Protein AF-A0A081BKL6-F1 (afdb_monomer_lite)

Structure (mmCIF, N/CA/C/O backbone):
data_AF-A0A081BKL6-F1
#
_entry.id   AF-A0A081BKL6-F1
#
loop_
_atom_site.group_PDB
_atom_site.id
_atom_site.type_symbol
_atom_site.label_atom_id
_atom_site.label_alt_id
_atom_site.label_comp_id
_atom_site.label_asym_id
_atom_site.label_entity_id
_atom_site.label_seq_id
_atom_site.pdbx_PDB_ins_code
_atom_site.Cartn_x
_atom_site.Cartn_y
_atom_site.Cartn_z
_atom_site.occupancy
_atom_site.B_iso_or_equiv
_atom_site.auth_seq_id
_atom_site.auth_comp_id
_atom_site.auth_asym_id
_atom_site.auth_atom_id
_atom_site.pdbx_PDB_model_num
ATOM 1 N N . MET A 1 1 ? 18.993 17.567 -8.630 1.00 34.62 1 MET A N 1
ATOM 2 C CA . MET A 1 1 ? 18.704 16.857 -7.366 1.00 34.62 1 MET A CA 1
ATOM 3 C C . MET A 1 1 ? 18.524 15.387 -7.707 1.00 34.62 1 MET A C 1
ATOM 5 O O . MET A 1 1 ? 17.748 15.100 -8.603 1.00 34.62 1 MET A O 1
ATOM 9 N N . LYS A 1 2 ? 19.316 14.486 -7.110 1.00 30.59 2 LYS A N 1
ATOM 10 C CA . LYS A 1 2 ? 19.185 13.032 -7.303 1.00 30.59 2 LYS A CA 1
ATOM 11 C C . LYS A 1 2 ? 18.129 12.534 -6.322 1.00 30.59 2 LYS A C 1
ATOM 13 O O . LYS A 1 2 ? 18.415 12.467 -5.129 1.00 30.59 2 LYS A O 1
ATOM 18 N N . TYR A 1 3 ? 16.925 12.263 -6.805 1.00 38.97 3 TYR A N 1
ATOM 19 C CA . TYR A 1 3 ? 15.887 11.659 -5.983 1.00 38.97 3 TYR A CA 1
ATOM 20 C C . TYR A 1 3 ? 16.111 10.147 -5.944 1.00 38.97 3 TYR A C 1
ATOM 22 O O . TYR A 1 3 ? 16.070 9.471 -6.963 1.00 38.97 3 TYR A O 1
ATOM 30 N N . VAL A 1 4 ? 16.517 9.719 -4.748 1.00 36.31 4 VAL A N 1
ATOM 31 C CA . VAL A 1 4 ? 16.316 8.433 -4.069 1.00 36.31 4 VAL A CA 1
ATOM 32 C C . VAL A 1 4 ? 15.836 7.276 -4.952 1.00 36.31 4 VAL A C 1
ATOM 34 O O . VAL A 1 4 ? 14.727 7.302 -5.472 1.00 36.31 4 VAL A O 1
ATOM 37 N N . ASP A 1 5 ? 16.658 6.225 -5.003 1.00 36.34 5 ASP A N 1
ATOM 38 C CA . ASP A 1 5 ? 16.342 4.862 -5.446 1.00 36.34 5 ASP A CA 1
ATOM 39 C C . ASP A 1 5 ? 15.130 4.260 -4.693 1.00 36.34 5 ASP A C 1
ATOM 41 O O . ASP A 1 5 ? 15.275 3.352 -3.876 1.00 36.34 5 ASP A O 1
ATOM 45 N N . ILE A 1 6 ? 13.915 4.750 -4.940 1.00 45.50 6 ILE A N 1
ATOM 46 C CA . ILE A 1 6 ? 12.674 4.110 -4.465 1.00 45.50 6 ILE A CA 1
ATOM 47 C C . ILE A 1 6 ? 12.237 2.967 -5.416 1.00 45.50 6 ILE A C 1
ATOM 49 O O . ILE A 1 6 ? 11.470 2.090 -5.027 1.00 45.50 6 ILE A O 1
ATOM 53 N N . ASN A 1 7 ? 12.794 2.887 -6.631 1.00 44.91 7 ASN A N 1
ATOM 54 C CA . ASN A 1 7 ? 12.101 2.302 -7.792 1.00 44.91 7 ASN A CA 1
ATOM 55 C C . ASN A 1 7 ? 12.393 0.843 -8.200 1.00 44.91 7 ASN A C 1
ATOM 57 O O . ASN A 1 7 ? 12.096 0.468 -9.323 1.00 44.91 7 ASN A O 1
ATOM 61 N N . ILE A 1 8 ? 12.966 -0.041 -7.369 1.00 44.97 8 ILE A N 1
ATOM 62 C CA . ILE A 1 8 ? 13.118 -1.467 -7.794 1.00 44.97 8 ILE A CA 1
ATOM 63 C C . ILE A 1 8 ? 12.778 -2.500 -6.708 1.00 44.97 8 ILE A C 1
ATOM 65 O O . ILE A 1 8 ? 12.430 -3.643 -7.028 1.00 44.97 8 ILE A O 1
ATOM 69 N N . ASN A 1 9 ? 12.825 -2.137 -5.424 1.00 55.34 9 ASN A N 1
ATOM 70 C CA . ASN A 1 9 ? 12.685 -3.130 -4.355 1.00 55.34 9 ASN A CA 1
ATOM 71 C C . ASN A 1 9 ? 11.276 -3.266 -3.778 1.00 55.34 9 ASN A C 1
ATOM 73 O O . ASN A 1 9 ? 10.940 -4.365 -3.348 1.00 55.34 9 ASN A O 1
ATOM 77 N N . TYR A 1 10 ? 10.415 -2.246 -3.847 1.00 60.47 10 TYR A N 1
ATOM 78 C CA . TYR A 1 10 ? 9.062 -2.338 -3.279 1.00 60.47 10 TYR A CA 1
ATOM 79 C C . TYR A 1 10 ? 8.246 -3.486 -3.881 1.00 60.47 10 TYR A C 1
ATOM 81 O O . TYR A 1 10 ? 7.680 -4.303 -3.155 1.00 60.47 10 TYR A O 1
ATOM 89 N N . ARG A 1 11 ? 8.264 -3.637 -5.211 1.00 64.44 11 ARG A N 1
ATOM 90 C CA . ARG A 1 11 ? 7.564 -4.742 -5.878 1.00 64.44 11 ARG A CA 1
ATOM 91 C C . ARG A 1 11 ? 8.111 -6.110 -5.466 1.00 64.44 11 ARG A C 1
ATOM 93 O O . ARG A 1 11 ? 7.344 -7.043 -5.288 1.00 64.44 11 ARG A O 1
ATOM 100 N N . LYS A 1 12 ? 9.424 -6.250 -5.279 1.00 66.62 12 LYS A N 1
ATOM 101 C CA . LYS A 1 12 ? 10.034 -7.530 -4.876 1.00 66.62 12 LYS A CA 1
ATOM 102 C C . LYS A 1 12 ? 9.821 -7.850 -3.399 1.00 66.62 12 LYS A C 1
ATOM 104 O O . LYS A 1 12 ? 9.697 -9.016 -3.039 1.00 66.62 12 LYS A O 1
ATOM 109 N N . GLU A 1 13 ? 9.816 -6.833 -2.547 1.00 70.12 13 GLU A N 1
ATOM 110 C CA . GLU A 1 13 ? 9.732 -6.995 -1.098 1.00 70.12 13 GLU A CA 1
ATOM 111 C C . GLU A 1 13 ? 8.296 -7.218 -0.620 1.00 70.12 13 GLU A C 1
ATOM 113 O O . GLU A 1 13 ? 8.091 -7.998 0.315 1.00 70.12 13 GLU A O 1
ATOM 118 N N . TYR A 1 14 ? 7.316 -6.585 -1.274 1.00 71.88 14 TYR A N 1
ATOM 119 C CA . TYR A 1 14 ? 5.933 -6.522 -0.799 1.00 71.88 14 TYR A CA 1
ATOM 120 C C . TYR A 1 14 ? 4.947 -7.380 -1.603 1.00 71.88 14 TYR A C 1
ATOM 122 O O . TYR A 1 14 ? 3.940 -7.805 -1.035 1.00 71.88 14 TYR A O 1
ATOM 130 N N . LEU A 1 15 ? 5.217 -7.690 -2.877 1.00 79.25 15 LEU A N 1
ATOM 131 C CA . LEU A 1 15 ? 4.303 -8.498 -3.693 1.00 79.25 15 LEU A CA 1
ATOM 132 C C . LEU A 1 15 ? 4.102 -9.900 -3.093 1.00 79.25 15 LEU A C 1
ATOM 134 O O . LEU A 1 15 ? 5.042 -10.568 -2.658 1.00 79.25 15 LEU A O 1
ATOM 138 N N . HIS A 1 16 ? 2.845 -10.328 -3.051 1.00 82.69 16 HIS A N 1
ATOM 139 C CA . HIS A 1 16 ? 2.324 -11.545 -2.426 1.00 82.69 16 HIS A CA 1
ATOM 140 C C . HIS A 1 16 ? 2.606 -11.692 -0.922 1.00 82.69 16 HIS A C 1
ATOM 142 O O . HIS A 1 16 ? 2.355 -12.755 -0.342 1.00 82.69 16 HIS A O 1
ATOM 148 N N . ARG A 1 17 ? 3.091 -10.642 -0.249 1.00 84.44 17 ARG A N 1
ATOM 149 C CA . ARG A 1 17 ? 3.226 -10.621 1.210 1.00 84.44 17 ARG A CA 1
ATOM 150 C C . ARG A 1 17 ? 1.942 -10.131 1.861 1.00 84.44 17 ARG A C 1
ATOM 152 O O . ARG A 1 17 ? 1.209 -9.326 1.296 1.00 84.44 17 ARG A O 1
ATOM 159 N N . ILE A 1 18 ? 1.711 -10.584 3.091 1.00 87.06 18 ILE A N 1
ATOM 160 C CA . ILE A 1 18 ? 0.679 -10.001 3.948 1.00 87.06 18 ILE A CA 1
ATOM 161 C C . ILE A 1 18 ? 1.197 -8.660 4.464 1.00 87.06 18 ILE A C 1
ATOM 163 O O . ILE A 1 18 ? 2.248 -8.608 5.112 1.00 87.06 18 ILE A O 1
ATOM 167 N N . ALA A 1 19 ? 0.439 -7.604 4.208 1.00 85.88 19 ALA A N 1
ATOM 168 C CA . ALA A 1 19 ? 0.707 -6.255 4.665 1.00 85.88 19 ALA A CA 1
ATOM 169 C C . ALA A 1 19 ? -0.518 -5.663 5.370 1.00 85.88 19 ALA A C 1
ATOM 171 O O . ALA A 1 19 ? -1.643 -6.142 5.212 1.00 85.88 19 ALA A O 1
ATOM 172 N N . GLN A 1 20 ? -0.273 -4.628 6.162 1.00 88.12 20 GLN A N 1
ATOM 173 C CA . GLN A 1 20 ? -1.281 -3.761 6.745 1.00 88.12 20 GLN A CA 1
ATOM 174 C C . GLN A 1 20 ? -1.065 -2.348 6.201 1.00 88.12 20 GLN A C 1
ATOM 176 O O . GLN A 1 20 ? 0.027 -1.799 6.363 1.00 88.12 20 GLN A O 1
ATOM 181 N N . ALA A 1 21 ? -2.092 -1.786 5.570 1.00 87.06 21 ALA A N 1
ATOM 182 C CA . ALA A 1 21 ? -2.146 -0.402 5.122 1.00 87.06 21 ALA A CA 1
ATOM 183 C C . ALA A 1 21 ? -2.964 0.425 6.122 1.00 87.06 21 ALA A C 1
ATOM 185 O O . ALA A 1 21 ? -4.067 0.032 6.499 1.00 87.06 21 ALA A O 1
ATOM 186 N N . ILE A 1 22 ? -2.407 1.551 6.565 1.00 88.50 22 ILE A N 1
ATOM 187 C CA . ILE A 1 22 ? -3.076 2.543 7.411 1.00 88.50 22 ILE A CA 1
ATOM 188 C C . ILE A 1 22 ? -3.341 3.764 6.537 1.00 88.50 22 ILE A C 1
ATOM 190 O O . ILE A 1 22 ? -2.398 4.359 6.015 1.00 88.50 22 ILE A O 1
ATOM 194 N N . PHE A 1 23 ? -4.606 4.121 6.362 1.00 89.38 23 PHE A N 1
ATOM 195 C CA . PHE A 1 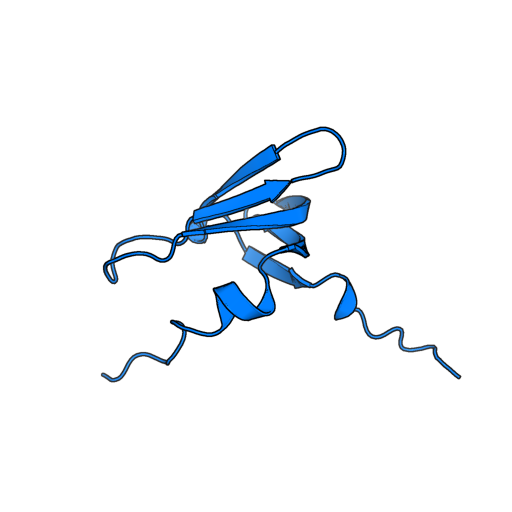23 ? -5.045 5.223 5.513 1.00 89.38 23 PHE A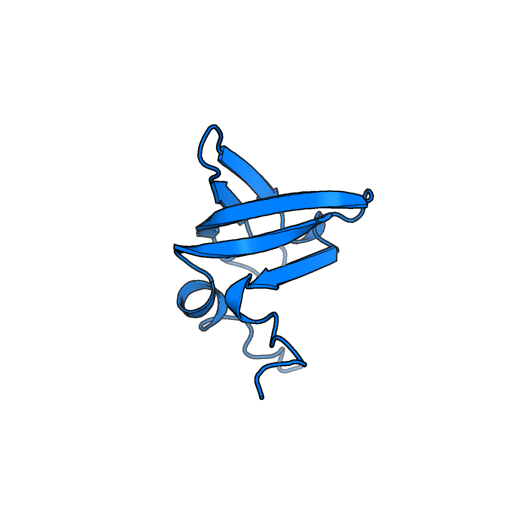 CA 1
ATOM 196 C C . PHE A 1 23 ? -5.053 6.546 6.274 1.00 89.38 23 PHE A C 1
ATOM 198 O O . PHE A 1 23 ? -5.166 6.587 7.501 1.00 89.38 23 PHE A O 1
ATOM 205 N N . LYS A 1 24 ? -4.953 7.653 5.535 1.00 89.94 24 LYS A N 1
ATOM 206 C CA . LYS A 1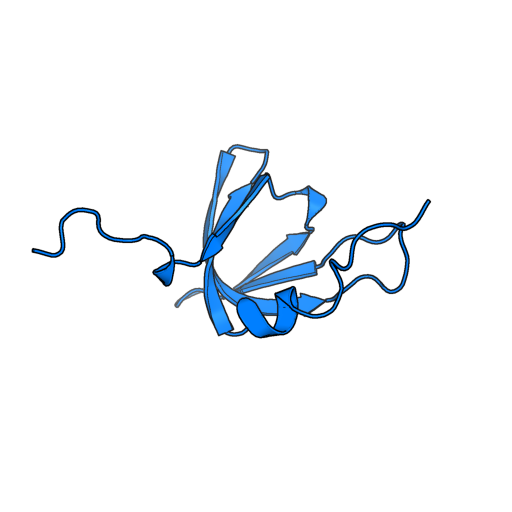 24 ? -4.941 9.008 6.116 1.00 89.94 24 LYS A CA 1
ATOM 207 C C . LYS A 1 24 ? -6.253 9.395 6.801 1.00 89.94 24 LYS A C 1
ATOM 209 O O . LYS A 1 24 ? -6.260 10.307 7.623 1.00 89.94 24 LYS A O 1
ATOM 214 N N . ASP A 1 25 ? -7.349 8.723 6.466 1.00 93.12 25 ASP A N 1
ATOM 215 C CA . ASP A 1 25 ? -8.652 8.877 7.119 1.00 93.12 25 ASP A CA 1
ATOM 216 C C . ASP A 1 25 ? -8.801 8.022 8.394 1.00 93.12 25 ASP A C 1
ATOM 218 O O . ASP A 1 25 ? -9.809 8.122 9.094 1.00 93.12 25 ASP A O 1
ATOM 222 N N . GLY A 1 26 ? -7.786 7.217 8.726 1.00 91.19 26 GLY A N 1
ATOM 223 C CA . GLY A 1 26 ? -7.766 6.323 9.879 1.00 91.19 26 GLY A CA 1
ATOM 224 C C . GLY A 1 26 ? -8.282 4.909 9.603 1.00 91.19 26 GLY A C 1
ATOM 225 O O . GLY A 1 26 ? -8.250 4.085 10.520 1.00 91.19 26 GLY A O 1
ATOM 226 N N . GLN A 1 27 ? -8.729 4.594 8.381 1.00 91.62 27 GLN A N 1
ATOM 227 C CA . GLN A 1 27 ? -9.055 3.221 7.992 1.00 91.62 27 GLN A CA 1
ATOM 228 C C . GLN A 1 27 ? -7.796 2.341 8.046 1.00 91.62 27 GLN A C 1
ATOM 230 O O . GLN A 1 27 ? -6.675 2.800 7.814 1.00 91.62 27 GLN A O 1
ATOM 235 N N . VAL A 1 28 ? -7.970 1.057 8.364 1.00 90.19 28 VAL A N 1
ATOM 236 C CA . VAL A 1 28 ? -6.879 0.077 8.382 1.00 90.19 28 VAL A CA 1
ATOM 237 C C . VAL A 1 28 ? -7.312 -1.161 7.621 1.00 90.19 28 VAL A C 1
ATOM 239 O O . VAL A 1 28 ? -8.279 -1.808 8.010 1.00 90.19 28 VAL A O 1
ATOM 242 N N . GLU A 1 29 ? -6.552 -1.519 6.589 1.00 89.19 29 GLU A N 1
ATOM 243 C CA . GLU A 1 29 ? -6.790 -2.725 5.797 1.00 89.19 29 GLU A CA 1
ATOM 244 C C . GLU A 1 29 ? -5.614 -3.683 5.896 1.00 89.19 29 GLU A C 1
ATOM 246 O O . GLU A 1 29 ? -4.447 -3.282 5.874 1.00 89.19 29 GLU A O 1
ATOM 251 N N . ARG A 1 30 ? -5.913 -4.979 5.995 1.00 89.44 30 ARG A N 1
ATOM 252 C CA . ARG A 1 30 ? -4.900 -6.029 6.093 1.00 89.44 30 ARG A CA 1
ATOM 253 C C . ARG A 1 30 ? -5.196 -7.145 5.111 1.00 89.44 30 ARG A C 1
ATOM 255 O O . ARG A 1 30 ? -6.251 -7.763 5.165 1.00 89.44 30 ARG A O 1
ATOM 262 N N . GLY A 1 31 ? -4.208 -7.484 4.297 1.00 89.62 31 GLY A N 1
ATOM 263 C CA . GLY A 1 31 ? -4.317 -8.595 3.363 1.00 89.62 31 GLY A CA 1
ATOM 264 C C . GLY A 1 31 ? -3.047 -8.784 2.554 1.00 89.62 31 GLY A C 1
ATOM 265 O O . GLY A 1 31 ? -1.985 -8.262 2.897 1.00 89.62 31 GLY A O 1
ATOM 266 N N . ARG A 1 32 ? -3.140 -9.585 1.500 1.00 89.88 32 ARG A N 1
ATOM 267 C CA . ARG A 1 32 ? -2.037 -9.854 0.583 1.00 89.88 32 ARG A CA 1
ATOM 268 C C . ARG A 1 32 ? -1.931 -8.738 -0.450 1.00 89.88 32 ARG A C 1
ATOM 270 O O . ARG A 1 32 ? -2.914 -8.439 -1.111 1.00 89.88 32 ARG A O 1
ATOM 277 N N . LEU A 1 33 ? -0.745 -8.161 -0.621 1.00 86.94 33 LEU A N 1
ATOM 278 C CA . LEU A 1 33 ? -0.492 -7.224 -1.718 1.00 86.94 33 LEU A CA 1
ATOM 279 C C . LEU A 1 33 ? -0.309 -7.997 -3.028 1.00 86.94 33 LEU A C 1
ATOM 281 O O . LEU A 1 33 ? 0.700 -8.676 -3.189 1.00 86.94 33 LEU A O 1
ATOM 285 N N . ASP A 1 34 ? -1.260 -7.911 -3.955 1.00 81.38 34 ASP A N 1
ATOM 286 C CA . ASP A 1 34 ? -1.242 -8.702 -5.200 1.00 81.38 34 ASP A CA 1
ATOM 287 C C . ASP A 1 34 ? -0.863 -7.906 -6.447 1.00 81.38 34 ASP A C 1
ATOM 289 O O . ASP A 1 34 ? -0.351 -8.484 -7.405 1.00 81.38 34 ASP A O 1
ATOM 293 N N . VAL A 1 35 ? -1.068 -6.590 -6.441 1.00 72.31 35 VAL A N 1
ATOM 294 C CA . VAL A 1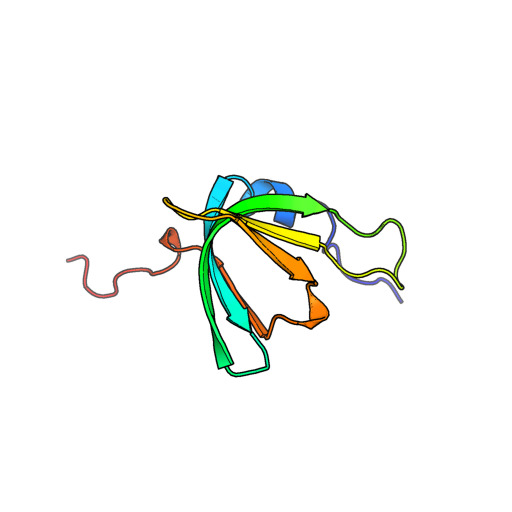 35 ? -0.645 -5.711 -7.534 1.00 72.31 35 VAL A CA 1
ATOM 295 C C . VAL A 1 35 ? -0.021 -4.464 -6.942 1.00 72.31 35 VAL A C 1
ATOM 297 O O . VAL A 1 35 ? -0.556 -3.857 -6.016 1.00 72.31 35 VAL A O 1
ATOM 300 N N . ILE A 1 36 ? 1.132 -4.118 -7.499 1.00 72.44 36 ILE A N 1
ATOM 301 C CA . ILE A 1 36 ? 1.809 -2.846 -7.298 1.00 72.44 36 ILE A CA 1
ATOM 302 C C . ILE A 1 36 ? 2.093 -2.345 -8.708 1.00 72.44 36 ILE A C 1
ATOM 304 O O . ILE A 1 36 ? 2.844 -3.012 -9.439 1.00 72.44 36 ILE A O 1
ATOM 308 N N . ASP A 1 37 ? 1.436 -1.258 -9.100 1.00 76.44 37 ASP A N 1
ATOM 309 C CA . ASP A 1 37 ? 1.753 -0.531 -10.326 1.00 76.44 37 ASP A CA 1
ATOM 310 C C . ASP A 1 37 ? 2.599 0.685 -9.967 1.00 76.44 37 ASP A C 1
ATOM 312 O O . ASP A 1 37 ? 2.232 1.482 -9.096 1.00 76.44 37 ASP A O 1
ATOM 316 N N . GLU A 1 38 ? 3.778 0.747 -10.573 1.00 70.88 38 GLU A N 1
ATOM 317 C CA . GLU A 1 38 ? 4.744 1.813 -10.350 1.00 70.88 38 GLU A CA 1
ATOM 318 C C . GLU A 1 38 ? 4.476 2.909 -11.380 1.00 70.88 38 GLU A C 1
ATOM 320 O O . GLU A 1 38 ? 4.301 2.593 -12.556 1.00 70.88 38 GLU A O 1
ATOM 325 N N . PRO A 1 39 ? 4.414 4.179 -10.964 1.00 73.81 39 PRO A N 1
ATOM 326 C CA . PRO A 1 39 ? 4.152 5.265 -11.890 1.00 73.81 39 PRO A CA 1
ATOM 327 C C . PRO A 1 39 ? 5.26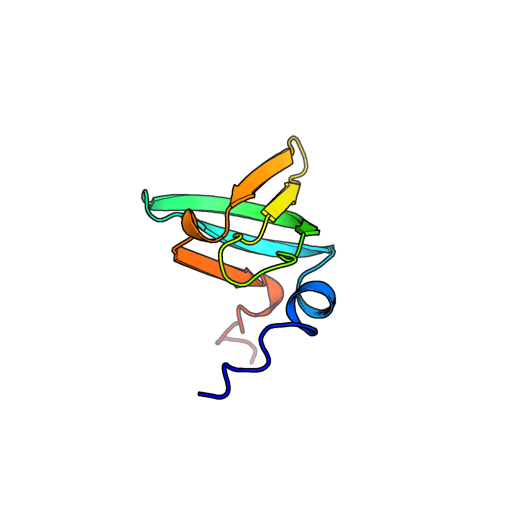8 5.407 -12.938 1.00 73.81 39 PRO A C 1
ATOM 329 O O . PRO A 1 39 ? 6.452 5.383 -12.605 1.00 73.81 39 PRO A O 1
ATOM 332 N N . ASP A 1 40 ? 4.885 5.619 -14.202 1.00 72.56 40 ASP A N 1
ATOM 333 C CA . ASP A 1 40 ? 5.819 5.851 -15.321 1.00 72.56 40 ASP A CA 1
ATOM 334 C C . ASP A 1 40 ? 6.506 7.233 -15.252 1.00 72.56 40 ASP A C 1
ATOM 336 O O . ASP A 1 40 ? 7.495 7.486 -15.947 1.00 72.56 40 ASP A O 1
ATOM 340 N N . ASP A 1 41 ? 5.981 8.143 -14.424 1.00 73.38 41 ASP A N 1
ATOM 341 C CA . ASP A 1 41 ? 6.491 9.498 -14.226 1.00 73.38 41 ASP A CA 1
ATOM 342 C C . ASP A 1 41 ? 6.396 9.970 -12.764 1.00 73.38 41 ASP A C 1
ATOM 344 O O . ASP A 1 41 ? 5.717 9.386 -11.926 1.00 73.38 41 ASP A O 1
ATOM 348 N N . GLU A 1 42 ? 7.093 11.062 -12.450 1.00 66.75 42 GLU A N 1
ATOM 349 C CA . GLU A 1 42 ? 7.171 11.637 -11.098 1.00 66.75 42 GLU A CA 1
ATOM 350 C C . GLU A 1 42 ? 5.868 12.291 -10.598 1.00 66.75 42 GLU A C 1
ATOM 352 O O . GLU A 1 42 ? 5.786 12.685 -9.434 1.00 66.75 42 GLU A O 1
ATOM 357 N N . TYR A 1 43 ? 4.865 12.440 -11.467 1.00 72.31 43 TYR A N 1
ATOM 358 C CA . TYR A 1 43 ? 3.578 13.065 -11.146 1.00 72.31 43 TYR A CA 1
ATOM 359 C C . TYR A 1 43 ? 2.483 12.034 -10.865 1.00 72.31 43 TYR A C 1
ATOM 361 O O . TYR A 1 43 ? 1.424 12.384 -10.335 1.00 72.31 43 TYR A O 1
ATOM 369 N N . SER A 1 44 ? 2.738 10.778 -11.217 1.00 75.12 44 SER A N 1
ATOM 370 C CA . SER A 1 44 ? 1.824 9.663 -11.050 1.00 75.12 44 SER A CA 1
ATOM 371 C C . SER A 1 44 ? 2.050 8.981 -9.700 1.00 75.12 44 SER A C 1
ATOM 373 O O . SER A 1 44 ? 3.146 8.968 -9.144 1.00 75.12 44 SER A O 1
ATOM 375 N N . ASP A 1 45 ? 0.971 8.452 -9.133 1.00 75.75 45 ASP A N 1
ATOM 376 C CA . ASP A 1 45 ? 0.982 7.818 -7.818 1.00 75.75 45 ASP A CA 1
ATOM 377 C C . ASP A 1 45 ? 1.063 6.297 -7.953 1.00 75.75 45 ASP A C 1
ATOM 379 O O . ASP A 1 45 ? 0.645 5.733 -8.965 1.00 75.75 45 ASP A O 1
ATOM 383 N N . PHE A 1 46 ? 1.559 5.627 -6.917 1.00 79.75 46 PHE A N 1
ATOM 384 C CA . PHE A 1 46 ? 1.557 4.170 -6.869 1.00 79.75 46 PHE A CA 1
ATOM 385 C C . PHE A 1 46 ? 0.130 3.641 -6.762 1.00 79.75 46 PHE A C 1
ATOM 387 O O . PHE A 1 46 ? -0.697 4.197 -6.036 1.00 79.75 46 PHE A O 1
ATOM 394 N N . TYR A 1 47 ? -0.136 2.523 -7.432 1.00 83.75 47 TYR A N 1
ATOM 395 C CA . TYR A 1 47 ? -1.407 1.813 -7.334 1.00 83.75 47 TYR A CA 1
ATOM 396 C C . TYR A 1 47 ? -1.214 0.476 -6.628 1.00 83.75 47 TYR A C 1
ATOM 398 O O . TYR A 1 47 ? -0.354 -0.320 -7.011 1.00 83.75 47 TYR A O 1
ATOM 406 N N . PHE A 1 48 ? -2.029 0.215 -5.611 1.00 85.75 48 PHE A N 1
ATOM 407 C CA . PHE A 1 48 ? -1.948 -0.985 -4.790 1.00 85.75 48 PHE A CA 1
ATOM 408 C C . PHE A 1 48 ? -3.264 -1.756 -4.801 1.00 85.75 48 PHE A C 1
ATOM 410 O O . PHE A 1 48 ? -4.350 -1.174 -4.798 1.00 85.75 48 PHE A O 1
ATOM 417 N N . VAL A 1 49 ? -3.154 -3.083 -4.736 1.00 88.88 49 VAL A N 1
ATOM 418 C CA . VAL A 1 49 ? -4.285 -3.988 -4.508 1.00 88.88 49 VAL A CA 1
ATOM 419 C C . VAL A 1 49 ? -3.987 -4.871 -3.306 1.00 88.88 49 VAL A C 1
ATOM 421 O O . VAL A 1 49 ? -3.002 -5.615 -3.316 1.00 88.88 49 VAL A O 1
ATOM 424 N N . ILE A 1 50 ? -4.845 -4.797 -2.287 1.00 87.88 50 ILE A N 1
ATOM 425 C CA . ILE A 1 50 ? -4.862 -5.724 -1.156 1.00 87.88 50 ILE A CA 1
ATOM 426 C C . ILE A 1 50 ? -6.009 -6.713 -1.344 1.00 87.88 50 ILE A C 1
ATOM 428 O O . ILE A 1 50 ? -7.166 -6.320 -1.464 1.00 87.88 50 ILE A O 1
ATOM 432 N N . THR A 1 51 ? -5.686 -7.999 -1.302 1.00 88.88 51 THR A N 1
ATOM 433 C CA . THR A 1 51 ? -6.648 -9.100 -1.353 1.00 88.88 51 THR A CA 1
ATOM 434 C C . THR A 1 51 ? -6.744 -9.763 0.017 1.00 88.88 51 THR A C 1
ATOM 436 O O . THR A 1 51 ? -5.733 -10.141 0.619 1.00 88.88 51 THR A O 1
ATOM 439 N N . THR A 1 52 ? -7.961 -9.901 0.526 1.00 84.31 52 THR A N 1
ATOM 440 C CA . THR A 1 52 ? -8.298 -10.654 1.737 1.00 84.31 52 THR A CA 1
ATOM 441 C C . THR A 1 52 ? -8.867 -12.025 1.355 1.00 84.31 52 THR A C 1
ATOM 443 O O . THR A 1 52 ? -8.907 -12.389 0.181 1.00 84.31 52 THR A O 1
ATOM 446 N N . ASP A 1 53 ? -9.301 -12.815 2.338 1.00 79.81 53 ASP A N 1
ATOM 447 C CA . ASP A 1 53 ? -9.937 -14.110 2.064 1.00 79.81 53 ASP A CA 1
ATOM 448 C C . ASP A 1 53 ? -11.316 -13.969 1.387 1.00 79.81 53 ASP A C 1
ATOM 450 O O . ASP A 1 53 ? -11.796 -14.932 0.787 1.00 79.81 53 ASP A O 1
ATOM 454 N N . SER A 1 54 ? -11.960 -12.798 1.484 1.00 81.81 54 SER A N 1
ATOM 455 C CA . SER A 1 54 ? -13.311 -12.554 0.960 1.00 81.81 54 SER A CA 1
ATOM 456 C C . SER A 1 54 ? -13.373 -11.518 -0.159 1.00 81.81 54 SER A C 1
ATOM 458 O O . SER A 1 54 ? -14.249 -11.631 -1.011 1.00 81.81 54 SER A O 1
ATOM 460 N N . ASP A 1 55 ? -12.465 -10.538 -0.180 1.00 86.06 55 ASP A N 1
ATOM 461 C CA . ASP A 1 55 ? -12.590 -9.344 -1.019 1.00 86.06 55 ASP A CA 1
ATOM 462 C C . ASP A 1 55 ? -11.234 -8.828 -1.519 1.00 86.06 55 ASP A C 1
ATOM 464 O O . ASP A 1 55 ? -10.174 -9.156 -0.987 1.00 86.06 55 ASP A O 1
ATOM 468 N N . SER A 1 56 ? -11.267 -7.971 -2.538 1.00 87.50 56 SER A N 1
ATOM 469 C CA . SER A 1 56 ? -10.104 -7.221 -3.018 1.00 87.50 56 SER A CA 1
ATOM 470 C C . SER A 1 56 ? -10.384 -5.726 -2.964 1.00 87.50 56 SER A C 1
ATOM 472 O O . SER A 1 56 ? -11.419 -5.274 -3.456 1.00 87.50 56 SER A O 1
ATOM 474 N N . PHE A 1 57 ? -9.445 -4.963 -2.419 1.00 84.75 57 PHE A N 1
ATOM 475 C CA . PHE A 1 57 ? -9.531 -3.518 -2.279 1.00 84.75 57 PHE A CA 1
ATOM 476 C C . PHE A 1 57 ? -8.356 -2.839 -2.980 1.00 84.75 57 PHE A C 1
ATOM 478 O O . PHE A 1 57 ? -7.214 -3.296 -2.895 1.00 84.75 57 PHE A O 1
ATOM 485 N N . THR A 1 58 ? -8.641 -1.741 -3.674 1.00 89.38 58 THR A N 1
ATOM 486 C CA . THR A 1 58 ? -7.661 -1.007 -4.477 1.00 89.38 58 THR A CA 1
ATOM 487 C C . THR A 1 58 ? -7.511 0.417 -3.978 1.00 89.38 58 THR A C 1
ATOM 489 O O . THR A 1 58 ? -8.523 1.059 -3.702 1.00 89.38 58 THR A O 1
ATOM 492 N N . PHE A 1 59 ? -6.283 0.925 -3.922 1.00 87.25 59 PHE A N 1
ATOM 493 C CA . PHE A 1 59 ? -5.999 2.269 -3.419 1.00 87.25 59 PHE A CA 1
ATOM 494 C C . PHE A 1 59 ? -4.725 2.863 -4.015 1.00 87.25 59 PHE A C 1
ATOM 496 O O . PHE A 1 59 ? -3.846 2.152 -4.506 1.00 87.25 59 PHE A O 1
ATOM 503 N N . LEU A 1 60 ? -4.630 4.186 -3.941 1.00 88.12 60 LEU A N 1
ATOM 504 C CA . LEU A 1 60 ? -3.480 4.966 -4.369 1.00 88.12 60 LEU A CA 1
ATOM 505 C C . LEU A 1 60 ? -2.524 5.228 -3.201 1.00 88.12 60 LEU A C 1
ATOM 507 O O . LEU A 1 60 ? -2.947 5.405 -2.058 1.00 88.12 60 LEU A O 1
ATOM 511 N N . GLY A 1 61 ? -1.224 5.308 -3.481 1.00 85.00 61 GLY A N 1
ATOM 512 C CA . GLY A 1 61 ? -0.191 5.564 -2.475 1.00 85.00 61 GLY A CA 1
ATOM 513 C C . GLY A 1 61 ? -0.434 6.830 -1.651 1.00 85.00 61 GLY A C 1
ATOM 514 O O . GLY A 1 61 ? -0.247 6.822 -0.436 1.00 85.00 61 GLY A O 1
ATOM 515 N N . LYS A 1 62 ? -0.949 7.900 -2.263 1.00 86.75 62 LYS A N 1
ATOM 516 C CA . LYS A 1 62 ? -1.286 9.165 -1.593 1.00 86.75 62 LYS A CA 1
ATOM 517 C C . LYS A 1 62 ? -2.423 9.050 -0.584 1.00 86.75 62 LYS A C 1
ATOM 519 O O . LYS A 1 62 ? -2.566 9.961 0.232 1.00 86.75 62 LYS A O 1
ATOM 524 N N . GLU A 1 63 ? -3.249 8.011 -0.660 1.00 87.31 63 GLU A N 1
ATOM 525 C CA . GLU A 1 63 ? -4.355 7.768 0.276 1.00 87.31 63 GLU A CA 1
ATOM 526 C C . GLU A 1 63 ? -3.854 7.098 1.562 1.00 87.31 63 GLU A C 1
ATOM 528 O O . GLU A 1 63 ? -4.503 7.163 2.608 1.00 87.31 63 GLU A O 1
ATOM 533 N N . VAL A 1 64 ? -2.658 6.514 1.502 1.00 86.69 64 VAL A N 1
ATOM 534 C CA . VAL A 1 64 ? -2.050 5.748 2.581 1.00 86.69 64 VAL A CA 1
ATOM 535 C C . VAL A 1 64 ? -1.109 6.632 3.391 1.00 86.69 64 VAL A C 1
ATOM 537 O O . VAL A 1 64 ? -0.359 7.447 2.854 1.00 86.69 64 VAL A O 1
ATOM 540 N N . ASP A 1 65 ? -1.166 6.483 4.708 1.00 87.31 65 ASP A N 1
ATOM 541 C CA . ASP A 1 65 ? -0.203 7.065 5.638 1.00 87.31 65 ASP A CA 1
ATOM 542 C C . ASP A 1 65 ? 1.019 6.145 5.795 1.00 87.31 65 ASP A C 1
ATOM 544 O O . ASP A 1 65 ? 2.161 6.584 5.667 1.00 87.31 65 ASP A O 1
ATOM 548 N N . SER A 1 66 ? 0.797 4.837 5.995 1.00 85.12 66 SER A N 1
ATOM 549 C CA . SER A 1 66 ? 1.881 3.845 6.052 1.00 85.12 66 SER A CA 1
ATOM 550 C C . SER A 1 66 ? 1.462 2.428 5.633 1.00 85.12 66 SER A C 1
ATOM 552 O O . SER A 1 66 ? 0.309 2.027 5.790 1.00 85.12 66 SER A O 1
ATOM 554 N N . ILE A 1 67 ? 2.424 1.642 5.124 1.00 82.88 67 ILE A N 1
ATOM 555 C CA . ILE A 1 67 ? 2.271 0.207 4.827 1.00 82.88 67 ILE A CA 1
ATOM 556 C C . ILE A 1 67 ? 3.334 -0.581 5.593 1.00 82.88 67 ILE A C 1
ATOM 558 O O . ILE A 1 67 ? 4.526 -0.286 5.507 1.00 82.88 67 ILE A O 1
ATOM 562 N N . THR A 1 68 ? 2.919 -1.625 6.309 1.00 84.94 68 THR A N 1
ATOM 563 C CA . THR A 1 68 ? 3.821 -2.493 7.081 1.00 84.94 68 THR A CA 1
ATOM 564 C C . THR A 1 68 ? 3.623 -3.963 6.728 1.00 84.94 68 THR A C 1
ATOM 566 O O . THR A 1 68 ? 2.499 -4.428 6.563 1.00 84.94 68 THR A O 1
ATOM 569 N N . LEU A 1 69 ? 4.713 -4.727 6.602 1.00 82.88 69 LEU A N 1
ATOM 570 C CA . LEU A 1 69 ? 4.642 -6.174 6.382 1.00 82.88 69 LEU A CA 1
ATOM 571 C C . LEU A 1 69 ? 4.304 -6.893 7.691 1.00 82.88 69 LEU A C 1
ATOM 573 O O . LEU A 1 69 ? 4.952 -6.668 8.712 1.00 82.88 69 LEU A O 1
ATOM 577 N N . ALA A 1 70 ? 3.352 -7.827 7.657 1.00 72.06 70 ALA A N 1
ATOM 578 C CA . ALA A 1 70 ? 2.901 -8.542 8.854 1.00 72.06 70 ALA A CA 1
ATOM 579 C C . ALA A 1 70 ? 4.007 -9.391 9.515 1.00 72.06 70 ALA A C 1
ATOM 581 O O . ALA A 1 70 ? 3.973 -9.612 10.722 1.00 72.06 70 ALA A O 1
ATOM 582 N N . ASN A 1 71 ? 5.014 -9.827 8.749 1.00 64.44 71 ASN A N 1
ATOM 583 C CA . ASN A 1 71 ? 6.169 -10.566 9.277 1.00 64.44 71 ASN A CA 1
ATOM 584 C C . ASN A 1 71 ? 7.251 -9.661 9.893 1.00 64.44 71 ASN A C 1
ATOM 586 O O . ASN A 1 71 ? 8.164 -10.173 10.536 1.00 64.44 71 ASN A O 1
ATOM 590 N N . SER A 1 72 ? 7.160 -8.340 9.710 1.00 51.66 72 SER A N 1
ATOM 591 C CA . SER A 1 72 ? 8.079 -7.367 10.316 1.00 51.66 72 SER A CA 1
ATOM 592 C C . SER A 1 72 ? 7.659 -6.960 11.731 1.00 51.66 72 SER A C 1
ATOM 594 O O . SER A 1 72 ? 8.365 -6.191 12.381 1.00 51.66 72 SER A O 1
ATOM 596 N N . ILE A 1 73 ? 6.554 -7.513 12.250 1.00 49.72 73 ILE A N 1
ATOM 597 C CA . ILE A 1 73 ? 6.248 -7.491 13.681 1.00 49.72 73 ILE A CA 1
ATOM 598 C C . ILE A 1 73 ? 7.212 -8.475 14.357 1.00 49.72 73 ILE A C 1
ATOM 600 O O . ILE A 1 73 ? 6.902 -9.646 14.578 1.00 49.72 73 ILE A O 1
ATOM 604 N N . ILE A 1 74 ? 8.426 -8.002 14.643 1.00 44.38 74 ILE A N 1
ATOM 605 C CA . ILE A 1 74 ? 9.355 -8.679 15.545 1.00 44.38 74 ILE A CA 1
ATOM 606 C C . ILE A 1 74 ? 8.611 -8.826 16.868 1.00 44.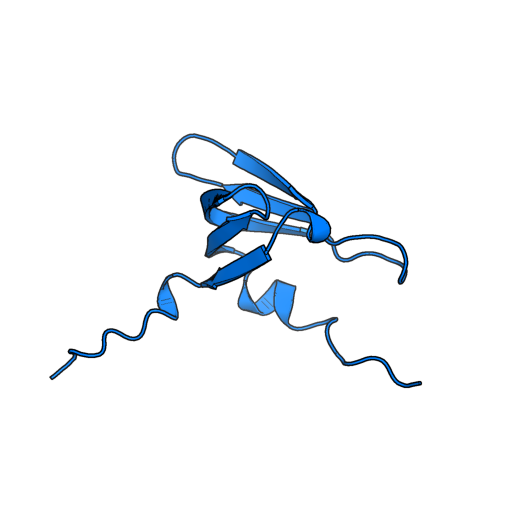38 74 ILE A C 1
ATOM 608 O O . ILE A 1 74 ? 8.298 -7.836 17.521 1.00 44.38 74 ILE A O 1
ATOM 612 N N . ASN A 1 75 ? 8.292 -10.058 17.249 1.00 41.91 75 ASN A N 1
ATOM 613 C CA . ASN A 1 75 ? 7.774 -10.351 18.573 1.00 41.91 75 ASN A CA 1
ATOM 614 C C . ASN A 1 75 ? 8.899 -10.047 19.584 1.00 41.91 75 ASN A C 1
ATOM 616 O O . ASN A 1 75 ? 9.894 -10.775 19.572 1.00 41.91 75 ASN A O 1
ATOM 620 N N . PRO A 1 76 ? 8.792 -9.014 20.444 1.00 49.50 76 PRO A N 1
ATOM 621 C CA . PRO A 1 76 ? 9.850 -8.689 21.403 1.00 49.50 76 PRO A CA 1
ATOM 622 C C . PRO A 1 76 ? 10.030 -9.770 22.487 1.00 49.50 76 PRO A C 1
ATOM 624 O O . PRO A 1 76 ? 10.969 -9.689 23.267 1.00 49.50 76 PRO A O 1
ATOM 627 N N . ASN A 1 77 ? 9.165 -10.795 22.516 1.00 44.75 77 ASN A N 1
ATOM 628 C CA . ASN A 1 77 ? 9.136 -11.857 23.525 1.00 44.75 77 ASN A CA 1
ATOM 629 C C . ASN A 1 77 ? 9.535 -13.249 22.994 1.00 44.75 77 ASN A C 1
ATOM 631 O O . ASN A 1 77 ? 9.065 -14.265 23.509 1.00 44.75 77 ASN A O 1
ATOM 635 N N . ARG A 1 78 ? 10.371 -13.349 21.954 1.00 46.81 78 ARG A N 1
ATOM 636 C CA . ARG A 1 78 ? 10.970 -14.645 21.589 1.00 46.81 78 ARG A CA 1
ATOM 637 C C . ARG A 1 78 ? 12.233 -14.873 22.439 1.00 46.81 78 ARG A C 1
ATOM 639 O O . ARG A 1 78 ? 13.274 -14.331 22.098 1.00 46.81 78 ARG A O 1
ATOM 646 N N . ASN A 1 79 ? 12.031 -15.614 23.541 1.00 44.59 79 ASN A N 1
ATOM 647 C CA . ASN A 1 79 ? 12.974 -16.172 24.535 1.00 44.59 79 ASN A CA 1
ATOM 648 C C . ASN A 1 79 ? 14.476 -16.065 24.251 1.00 44.59 79 ASN A C 1
ATOM 650 O O . ASN A 1 79 ? 14.909 -16.617 23.214 1.00 44.59 79 ASN A O 1
#

Sequence (79 aa):
MKYVDININYRKEYLHRIAQAIFKDGQVERGRLDVIDEPDDEYSDFYFVITTDSDSFTFLGKEVDSITLANSIINPNRN

Foldseek 3Di:
DDDDPPPDCCCVPQAQFWKWWQFPVRDIDTAHWHDWDDDPDPVDWIKTWGDDPPDIDIDTPNRTPDMGTPVPPPPPPPD

pLDDT: mean 73.67, std 17.54, range [30.59, 93.12]

Radius of gyration: 13.91 Å; chains: 1; bounding box: 32×33×40 Å

Organism: NCBI:txid1291743

Secondary structure (DSSP, 8-state):
------TTHHHHHHTTSEEEEEETTS-EEEEEEEEEEPPSSTTSPPEEEEE-SS-EEEEEGGGEEEEEEGGG---TT--